Protein AF-W1X258-F1 (afdb_monomer_lite)

InterPro domains:
  IPR006660 Arsenate reductase-like [PS51353] (1-45)
  IPR006660 Arsenate reductase-like [PTHR30041] (1-44)
  IPR036249 Thioredoxin-like superfamily [SSF52833] (1-44)

Sequence (45 aa):
MVTLYGIKNCDTIKKARRWLEANNIDYRFHDYRVDGLDSELLNGF

Radius of gyration: 11.46 Å; chains: 1; bounding box: 22×19×31 Å

pLDDT: mean 75.8, std 12.29, range [48.0, 92.38]

Organism: NCBI:txid408170

Structure (mmCIF, N/CA/C/O backbone):
data_AF-W1X258-F1
#
_entry.id   AF-W1X258-F1
#
loop_
_atom_site.group_PDB
_atom_site.id
_atom_site.type_symbol
_atom_site.label_atom_id
_atom_site.label_alt_id
_atom_site.label_comp_id
_atom_site.label_asym_id
_atom_site.label_entity_id
_atom_site.label_seq_id
_atom_site.pdbx_PDB_ins_code
_atom_site.Cartn_x
_atom_site.Cartn_y
_atom_site.Cartn_z
_atom_site.occupancy
_atom_site.B_iso_or_equiv
_atom_site.auth_seq_id
_atom_site.auth_comp_id
_atom_site.auth_asym_id
_atom_site.auth_atom_id
_atom_site.pdbx_PDB_model_num
ATOM 1 N N . MET A 1 1 ? -9.163 0.737 4.364 1.00 66.25 1 MET A N 1
ATOM 2 C CA . MET A 1 1 ? -8.545 -0.287 3.500 1.00 66.25 1 MET A CA 1
ATOM 3 C C . MET A 1 1 ? -7.259 0.321 2.958 1.00 66.25 1 MET A C 1
ATOM 5 O O . MET A 1 1 ? -7.337 1.241 2.154 1.00 66.25 1 MET A O 1
ATOM 9 N N . VAL A 1 2 ? -6.103 -0.032 3.529 1.00 77.69 2 VAL A N 1
ATOM 10 C CA . VAL A 1 2 ? -4.821 0.625 3.213 1.00 77.69 2 VAL A CA 1
ATOM 11 C C . VAL A 1 2 ? -4.175 -0.102 2.040 1.00 77.69 2 VAL A C 1
ATOM 13 O O . VAL A 1 2 ? -3.888 -1.287 2.154 1.00 77.69 2 VAL A O 1
ATOM 16 N N . THR A 1 3 ? -3.924 0.579 0.925 1.00 80.75 3 THR A N 1
ATOM 17 C CA . THR A 1 3 ? -3.191 -0.019 -0.201 1.00 80.75 3 THR A CA 1
ATOM 18 C C . THR A 1 3 ? -1.753 0.478 -0.177 1.00 80.75 3 THR A C 1
ATOM 20 O O . THR A 1 3 ? -1.486 1.664 -0.364 1.00 80.75 3 THR A O 1
ATOM 23 N N . LEU A 1 4 ? -0.823 -0.430 0.103 1.00 81.69 4 LEU A N 1
ATOM 24 C CA . LEU A 1 4 ? 0.605 -0.165 0.082 1.00 81.69 4 LEU A CA 1
ATOM 25 C C . LEU A 1 4 ? 1.132 -0.455 -1.319 1.00 81.69 4 LEU A C 1
ATOM 27 O O . LEU A 1 4 ? 1.356 -1.608 -1.684 1.00 81.69 4 LEU A O 1
ATOM 31 N N . TYR A 1 5 ? 1.361 0.601 -2.083 1.00 80.38 5 TYR A N 1
ATOM 32 C CA . TYR A 1 5 ? 1.970 0.484 -3.393 1.00 80.38 5 TYR A CA 1
ATOM 33 C C . TYR A 1 5 ? 3.491 0.513 -3.288 1.00 80.38 5 TYR A C 1
ATOM 35 O O . TYR A 1 5 ? 4.064 1.359 -2.596 1.00 80.38 5 TYR A O 1
ATOM 43 N N . GLY A 1 6 ? 4.168 -0.399 -3.972 1.00 77.31 6 GLY A N 1
ATOM 44 C CA . GLY A 1 6 ? 5.617 -0.447 -3.917 1.00 77.31 6 GLY A CA 1
ATOM 45 C C . GLY A 1 6 ? 6.235 -1.494 -4.819 1.00 77.31 6 GLY A C 1
ATOM 46 O O . GLY A 1 6 ? 5.600 -2.055 -5.696 1.00 77.31 6 GLY A O 1
ATOM 47 N N . ILE A 1 7 ? 7.520 -1.745 -4.598 1.00 79.25 7 ILE A N 1
ATOM 48 C CA . ILE A 1 7 ? 8.264 -2.803 -5.279 1.00 79.25 7 ILE A CA 1
ATOM 49 C C . ILE A 1 7 ? 8.838 -3.708 -4.194 1.00 79.25 7 ILE A C 1
ATOM 51 O O . ILE A 1 7 ? 9.439 -3.216 -3.230 1.00 79.25 7 ILE A O 1
ATOM 55 N N . LYS A 1 8 ? 8.704 -5.030 -4.343 1.00 70.06 8 LYS A N 1
ATOM 56 C CA . LYS A 1 8 ? 9.212 -6.038 -3.391 1.00 70.06 8 LYS A CA 1
ATOM 57 C C . LYS A 1 8 ? 10.689 -5.852 -3.022 1.00 70.06 8 LYS A C 1
ATOM 59 O O . LYS A 1 8 ? 11.089 -6.221 -1.917 1.00 70.06 8 LYS A O 1
ATOM 64 N N . ASN A 1 9 ? 11.484 -5.267 -3.920 1.00 72.94 9 ASN A N 1
ATOM 65 C CA . ASN A 1 9 ? 12.914 -5.020 -3.733 1.00 72.94 9 ASN A CA 1
ATOM 66 C C . ASN A 1 9 ? 13.263 -3.662 -3.087 1.00 72.94 9 ASN A C 1
ATOM 68 O O . ASN A 1 9 ? 14.426 -3.282 -3.088 1.00 72.94 9 ASN A O 1
ATOM 72 N N . CYS A 1 10 ? 12.290 -2.920 -2.550 1.00 76.19 10 CYS A N 1
ATOM 73 C CA . CYS A 1 10 ? 12.550 -1.680 -1.818 1.00 76.19 10 CYS A CA 1
ATOM 74 C C . CYS A 1 10 ? 12.551 -1.934 -0.303 1.00 76.19 10 CYS A C 1
ATOM 76 O O . CYS A 1 10 ? 11.563 -2.413 0.265 1.00 76.19 10 CYS A O 1
ATOM 78 N N . ASP A 1 11 ? 13.642 -1.584 0.374 1.00 83.19 11 ASP A N 1
ATOM 79 C CA . ASP A 1 11 ? 13.772 -1.740 1.827 1.00 83.19 11 ASP A CA 1
ATOM 80 C C . ASP A 1 11 ? 12.739 -0.922 2.612 1.00 83.19 11 ASP A C 1
ATOM 82 O O . ASP A 1 11 ? 12.255 -1.366 3.657 1.00 83.19 11 ASP A O 1
ATOM 86 N N . THR A 1 12 ? 12.318 0.227 2.078 1.00 84.69 12 THR A N 1
ATOM 87 C CA . THR A 1 12 ? 11.263 1.068 2.664 1.00 84.69 12 THR A CA 1
ATOM 88 C C . THR A 1 12 ? 9.926 0.330 2.735 1.00 84.69 12 THR A C 1
ATOM 90 O O . THR A 1 12 ? 9.262 0.348 3.768 1.00 84.69 12 THR A O 1
ATOM 93 N N . ILE A 1 13 ? 9.564 -0.405 1.681 1.00 84.81 13 ILE A N 1
ATOM 94 C CA . ILE A 1 13 ? 8.321 -1.186 1.619 1.00 84.81 13 ILE A CA 1
ATOM 95 C C . ILE A 1 13 ? 8.350 -2.360 2.596 1.00 84.81 13 ILE A C 1
ATOM 97 O O . ILE A 1 13 ? 7.341 -2.660 3.233 1.00 84.81 13 ILE A O 1
ATOM 101 N N . LYS A 1 14 ? 9.505 -3.018 2.756 1.00 84.81 14 LYS A N 1
ATOM 102 C CA . LYS A 1 14 ? 9.669 -4.084 3.759 1.00 84.81 14 LYS A CA 1
ATOM 103 C C . LYS A 1 14 ? 9.476 -3.547 5.180 1.00 84.81 14 LYS A C 1
ATOM 105 O O . LYS A 1 14 ? 8.824 -4.205 5.988 1.00 84.81 14 LYS A O 1
ATOM 110 N N . LYS A 1 15 ? 10.006 -2.355 5.479 1.00 88.62 15 LYS A N 1
ATOM 111 C CA . LYS A 1 15 ? 9.802 -1.688 6.776 1.00 88.62 15 LYS A CA 1
ATOM 112 C C . LYS A 1 15 ? 8.340 -1.286 6.985 1.00 88.62 15 LYS A C 1
ATOM 114 O O . LYS A 1 15 ? 7.797 -1.569 8.047 1.00 88.62 15 LYS A O 1
ATOM 119 N N . ALA A 1 16 ? 7.700 -0.702 5.971 1.00 88.00 16 ALA A N 1
ATOM 120 C CA . ALA A 1 16 ? 6.292 -0.312 6.028 1.00 88.00 16 ALA A CA 1
ATOM 121 C C . ALA A 1 16 ? 5.370 -1.516 6.273 1.00 88.00 16 ALA A C 1
ATOM 123 O O . ALA A 1 16 ? 4.530 -1.462 7.166 1.00 88.00 16 ALA A O 1
ATOM 124 N N . ARG A 1 17 ? 5.580 -2.635 5.561 1.00 86.06 17 ARG A N 1
ATOM 125 C CA . ARG A 1 17 ? 4.829 -3.883 5.788 1.00 86.06 17 ARG A CA 1
ATOM 126 C C . ARG A 1 17 ? 4.989 -4.409 7.206 1.00 86.06 17 ARG A C 1
ATOM 128 O O . ARG A 1 17 ? 3.990 -4.663 7.861 1.00 86.06 17 ARG A O 1
ATOM 135 N N . ARG A 1 18 ? 6.226 -4.489 7.708 1.00 89.25 18 ARG A N 1
ATOM 136 C CA . ARG A 1 18 ? 6.484 -4.925 9.090 1.00 89.25 18 ARG A CA 1
ATOM 137 C C . ARG A 1 18 ? 5.782 -4.047 10.118 1.00 89.25 18 ARG A C 1
ATOM 139 O O . ARG A 1 18 ? 5.277 -4.566 11.103 1.00 89.25 18 ARG A O 1
ATOM 146 N N . TRP A 1 19 ? 5.754 -2.734 9.899 1.00 90.62 19 TRP A N 1
ATOM 147 C CA . TRP A 1 19 ? 5.043 -1.817 10.785 1.00 90.62 19 TRP A CA 1
ATOM 148 C C . TRP A 1 19 ? 3.527 -2.034 10.718 1.00 90.62 19 TRP A C 1
ATOM 150 O O . TRP A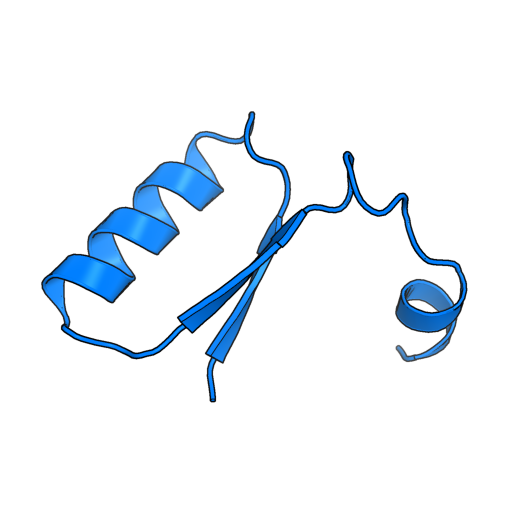 1 19 ? 2.887 -2.120 11.760 1.00 90.62 19 TRP A O 1
ATOM 160 N N . LEU A 1 20 ? 2.959 -2.191 9.520 1.00 88.94 20 LEU A N 1
ATOM 161 C CA . LEU A 1 20 ? 1.529 -2.459 9.339 1.00 88.94 20 LEU A CA 1
ATOM 162 C C . LEU A 1 20 ? 1.112 -3.790 9.985 1.00 88.94 20 LEU A C 1
ATOM 164 O O . LEU A 1 20 ? 0.132 -3.818 10.724 1.00 88.94 20 LEU A O 1
ATOM 168 N N . GLU A 1 21 ? 1.897 -4.855 9.798 1.00 88.12 21 GLU A N 1
ATOM 169 C CA . GLU A 1 21 ? 1.679 -6.149 10.460 1.00 88.12 21 GLU A CA 1
ATOM 170 C C . GLU A 1 21 ? 1.789 -6.03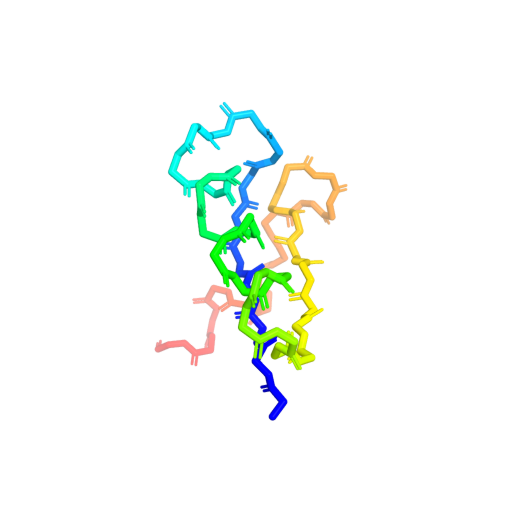8 11.986 1.00 88.12 21 GLU A C 1
ATOM 172 O O . GLU A 1 21 ? 0.932 -6.548 12.706 1.00 88.12 21 GLU A O 1
ATOM 177 N N . ALA A 1 22 ? 2.799 -5.321 12.495 1.00 92.38 22 ALA A N 1
ATOM 178 C CA . ALA A 1 22 ? 2.977 -5.109 13.933 1.00 92.38 22 ALA A CA 1
ATOM 179 C C . ALA A 1 22 ? 1.814 -4.331 14.567 1.00 92.38 22 ALA A C 1
ATOM 181 O O . ALA A 1 22 ? 1.476 -4.566 15.724 1.00 92.38 22 ALA A O 1
ATOM 182 N N . ASN A 1 23 ? 1.183 -3.434 13.808 1.00 91.69 23 ASN A N 1
ATOM 183 C CA . ASN A 1 23 ? 0.008 -2.686 14.246 1.00 91.69 23 ASN A CA 1
ATOM 184 C C . ASN A 1 23 ? -1.315 -3.413 13.940 1.00 91.69 23 ASN A C 1
ATOM 186 O O . ASN A 1 23 ? -2.375 -2.851 14.199 1.00 91.69 23 ASN A O 1
ATOM 190 N N . ASN A 1 24 ? -1.272 -4.643 13.403 1.00 88.12 24 ASN A N 1
ATOM 191 C CA . ASN A 1 24 ? -2.458 -5.399 12.978 1.00 88.12 24 ASN A CA 1
ATOM 192 C C . ASN A 1 24 ? -3.362 -4.607 12.010 1.00 88.12 24 ASN A C 1
ATOM 194 O O . ASN A 1 24 ? -4.586 -4.731 12.014 1.00 88.12 24 ASN A O 1
ATOM 198 N N . ILE A 1 25 ? -2.755 -3.758 11.180 1.00 88.19 25 ILE A N 1
ATOM 199 C CA . ILE A 1 25 ? -3.478 -2.955 10.198 1.00 88.19 25 ILE A CA 1
ATOM 200 C C . ILE A 1 25 ? -3.633 -3.791 8.938 1.00 88.19 25 ILE A C 1
ATOM 202 O O . ILE A 1 25 ? -2.643 -4.191 8.332 1.00 88.19 25 ILE A O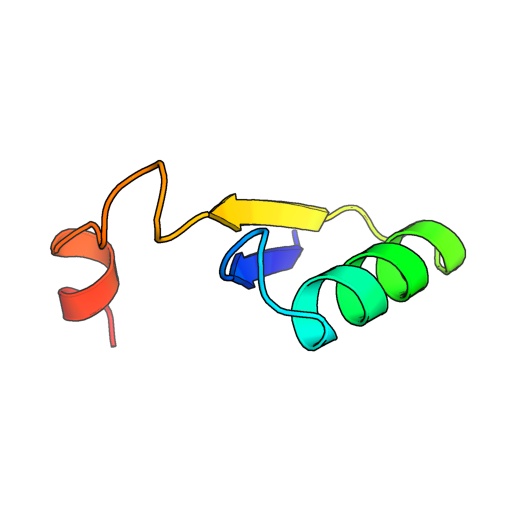 1
ATOM 206 N N . ASP A 1 26 ? -4.875 -4.008 8.521 1.00 87.94 26 ASP A N 1
ATOM 207 C CA . ASP A 1 26 ? -5.174 -4.665 7.255 1.00 87.94 26 ASP A CA 1
ATOM 208 C C . ASP A 1 26 ? -4.682 -3.802 6.081 1.00 87.94 26 ASP A C 1
ATOM 210 O O . ASP A 1 26 ? -5.099 -2.645 5.904 1.00 87.94 26 ASP A O 1
ATOM 214 N N . TYR A 1 27 ? -3.748 -4.352 5.303 1.00 85.00 27 TYR A N 1
ATOM 215 C CA . TYR A 1 27 ? -3.155 -3.674 4.161 1.00 85.00 27 TYR A CA 1
ATOM 216 C C . TYR A 1 27 ? -3.073 -4.581 2.938 1.00 85.00 27 TYR A C 1
ATOM 218 O O . TYR A 1 27 ? -2.822 -5.783 3.020 1.00 85.00 27 TYR A O 1
ATOM 226 N N . ARG A 1 28 ? -3.215 -3.965 1.768 1.00 83.88 28 ARG A N 1
ATOM 227 C CA . ARG A 1 28 ? -3.114 -4.619 0.469 1.00 83.88 28 ARG A CA 1
ATOM 228 C C . ARG A 1 28 ? -1.825 -4.177 -0.202 1.00 83.88 28 ARG A C 1
ATOM 230 O O . ARG A 1 28 ? -1.653 -2.995 -0.475 1.00 83.88 28 ARG A O 1
ATOM 237 N N . PHE A 1 29 ? -0.896 -5.100 -0.424 1.00 82.38 29 PHE A N 1
ATOM 238 C CA . PHE A 1 29 ? 0.360 -4.786 -1.102 1.00 82.38 29 PHE A CA 1
ATOM 239 C C . PHE A 1 29 ? 0.187 -4.877 -2.620 1.00 82.38 29 PHE A C 1
ATOM 241 O O . PHE A 1 29 ? -0.248 -5.914 -3.117 1.00 82.38 29 PHE A O 1
ATOM 248 N N . HIS A 1 30 ? 0.536 -3.809 -3.333 1.00 76.06 30 HIS A N 1
ATOM 249 C CA . HIS A 1 30 ? 0.478 -3.740 -4.790 1.00 76.06 30 HIS A CA 1
ATOM 250 C C . HIS A 1 30 ? 1.896 -3.561 -5.346 1.00 76.06 30 HIS A C 1
ATOM 252 O O . HIS A 1 30 ? 2.593 -2.616 -4.964 1.00 76.06 30 HIS A O 1
ATOM 258 N N . ASP A 1 31 ? 2.340 -4.501 -6.187 1.00 78.19 31 ASP A N 1
ATOM 259 C CA . ASP A 1 31 ? 3.720 -4.563 -6.676 1.00 78.19 31 ASP A CA 1
ATOM 260 C C . ASP A 1 31 ? 3.848 -4.028 -8.107 1.00 78.19 31 ASP A C 1
ATOM 262 O O . ASP A 1 31 ? 3.496 -4.712 -9.064 1.00 78.19 31 ASP A O 1
ATOM 266 N N . TYR A 1 32 ? 4.439 -2.842 -8.261 1.00 70.88 32 TYR A N 1
ATOM 267 C CA . TYR A 1 32 ? 4.594 -2.176 -9.564 1.0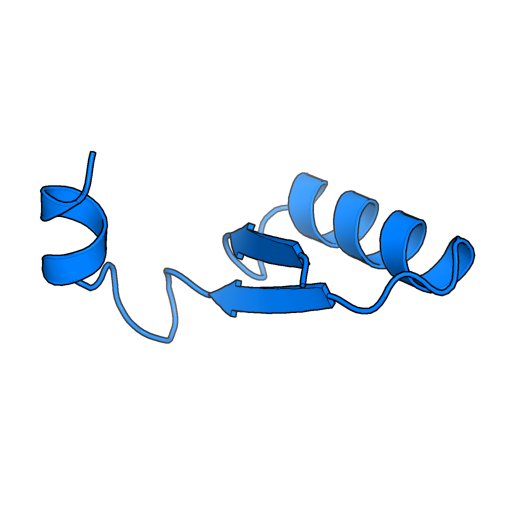0 70.88 32 TYR A CA 1
ATOM 268 C C . TYR A 1 32 ? 5.448 -2.948 -10.577 1.00 70.88 32 TYR A C 1
ATOM 270 O O . TYR A 1 32 ? 5.427 -2.649 -11.769 1.00 70.88 32 TYR A O 1
ATOM 278 N N . ARG A 1 33 ? 6.286 -3.883 -10.118 1.00 65.69 33 ARG A N 1
ATOM 279 C CA . ARG A 1 33 ? 7.257 -4.566 -10.980 1.00 65.69 33 ARG A CA 1
ATOM 280 C C . ARG A 1 33 ? 6.732 -5.905 -11.490 1.00 65.69 33 ARG A C 1
ATOM 282 O O . ARG A 1 33 ? 7.234 -6.385 -12.502 1.00 65.69 33 ARG A O 1
ATOM 289 N N . VAL A 1 34 ? 5.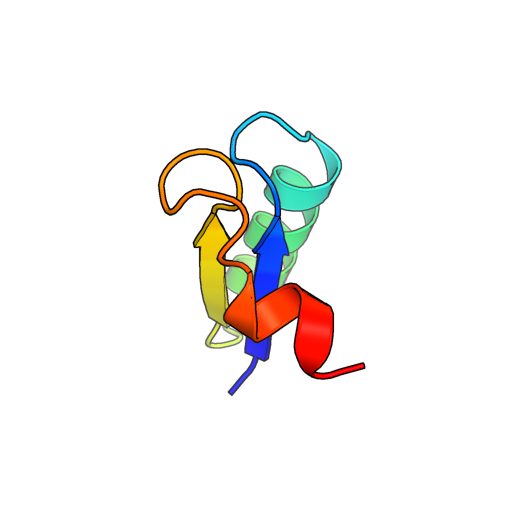772 -6.500 -10.782 1.00 63.28 34 VAL A N 1
ATOM 290 C CA . VAL A 1 34 ? 5.149 -7.784 -11.141 1.00 63.28 34 VAL A CA 1
ATOM 291 C C . VAL A 1 34 ? 3.834 -7.573 -11.884 1.00 63.28 34 VAL A C 1
ATOM 293 O O .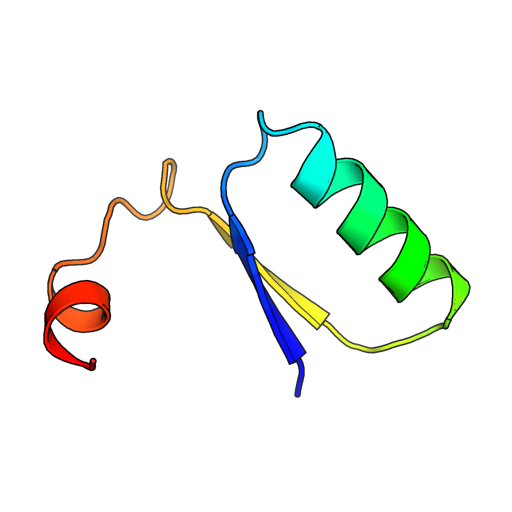 VAL A 1 34 ? 3.636 -8.226 -12.902 1.00 63.28 34 VAL A O 1
ATOM 296 N N . ASP A 1 35 ? 2.991 -6.638 -11.433 1.00 60.44 35 ASP A N 1
ATOM 297 C CA . ASP A 1 35 ? 1.752 -6.272 -12.144 1.00 60.44 35 ASP A CA 1
ATOM 298 C C . ASP A 1 35 ? 2.036 -5.409 -13.390 1.00 60.44 35 ASP A C 1
ATOM 300 O O . ASP A 1 35 ? 1.197 -5.277 -14.272 1.00 60.44 35 ASP A O 1
ATOM 304 N N . GLY A 1 36 ? 3.253 -4.861 -13.497 1.00 54.94 36 GLY A N 1
ATOM 305 C CA . GLY A 1 36 ? 3.565 -3.780 -14.425 1.00 54.94 36 GLY A CA 1
ATOM 306 C C . GLY A 1 36 ? 3.109 -2.440 -13.846 1.00 54.94 36 GLY A C 1
ATOM 307 O O . GLY A 1 36 ? 2.239 -2.379 -12.980 1.00 54.94 36 GLY A O 1
ATOM 308 N N . LEU A 1 37 ? 3.727 -1.338 -14.279 1.00 57.00 37 LEU A N 1
ATOM 309 C CA . LEU A 1 37 ? 3.145 -0.016 -14.051 1.00 57.00 37 LEU A CA 1
ATOM 310 C C . LEU A 1 37 ? 1.864 0.034 -14.873 1.00 57.00 37 LEU A C 1
ATOM 312 O O . LEU A 1 37 ? 1.901 0.366 -16.060 1.00 57.00 37 LEU A O 1
ATOM 316 N N . ASP A 1 38 ? 0.760 -0.373 -14.256 1.00 59.16 38 ASP A N 1
ATOM 317 C CA . ASP A 1 38 ? -0.529 -0.319 -14.904 1.00 59.16 38 ASP A CA 1
ATOM 318 C C . ASP A 1 38 ? -0.785 1.142 -15.279 1.00 59.16 38 ASP A C 1
ATOM 320 O O . ASP A 1 38 ? -0.768 2.053 -14.441 1.00 59.16 38 ASP A O 1
ATOM 324 N N . SER A 1 39 ? -0.890 1.383 -16.581 1.00 56.19 39 SER A N 1
ATOM 325 C CA . SER A 1 39 ? -0.988 2.734 -17.129 1.00 56.19 39 SER A CA 1
ATOM 326 C C . SER A 1 39 ? -2.297 3.405 -16.698 1.00 56.19 39 SER A C 1
ATOM 328 O O . SER A 1 39 ? -2.413 4.630 -16.780 1.00 56.19 39 SER A O 1
ATOM 330 N N . GLU A 1 40 ? -3.259 2.625 -16.194 1.00 58.78 40 GLU A N 1
ATOM 331 C CA . GLU A 1 40 ? -4.490 3.116 -15.584 1.00 58.78 40 GLU A CA 1
ATOM 332 C C . GLU A 1 40 ? -4.239 3.724 -14.197 1.00 58.78 40 GLU A C 1
ATOM 334 O O . GLU A 1 40 ? -4.857 4.733 -13.860 1.00 58.78 40 GLU A O 1
ATOM 339 N N . LEU A 1 41 ? -3.279 3.207 -13.414 1.00 63.38 41 LEU A N 1
ATOM 340 C CA . LEU A 1 41 ? -2.934 3.786 -12.107 1.00 63.38 41 LEU A CA 1
ATOM 341 C C . LEU A 1 41 ? -2.197 5.128 -12.255 1.00 63.38 41 LEU A C 1
ATOM 343 O O . LEU A 1 41 ? -2.348 6.022 -11.423 1.00 63.38 41 LEU A O 1
ATOM 347 N N . LEU A 1 42 ? -1.405 5.274 -13.323 1.00 61.84 42 LEU A N 1
ATOM 348 C CA . LEU A 1 42 ? -0.646 6.496 -13.604 1.00 61.84 42 LEU A CA 1
ATOM 349 C C . LEU A 1 42 ? -1.525 7.640 -14.139 1.00 61.84 42 LEU A C 1
ATOM 351 O O . LEU A 1 42 ? -1.176 8.801 -13.956 1.00 61.84 42 LEU A O 1
ATOM 355 N N . ASN A 1 43 ? -2.656 7.320 -14.776 1.00 59.75 43 ASN A N 1
ATOM 356 C CA . ASN A 1 43 ? -3.628 8.300 -15.280 1.00 59.75 43 ASN A CA 1
ATOM 357 C C . ASN A 1 43 ? -4.644 8.769 -14.220 1.00 59.75 43 ASN A C 1
ATOM 359 O O . ASN A 1 43 ? -5.492 9.604 -14.522 1.00 59.75 43 ASN A O 1
ATOM 363 N N . GLY A 1 44 ? -4.599 8.214 -13.003 1.00 58.22 44 GLY A N 1
ATOM 364 C CA . GLY A 1 44 ? -5.557 8.505 -11.931 1.00 58.22 44 GLY A CA 1
ATOM 365 C C . GLY A 1 44 ? -5.147 9.605 -10.944 1.00 58.22 44 GLY A C 1
ATOM 366 O O . GLY A 1 44 ? -5.879 9.817 -9.976 1.00 58.22 44 GLY A O 1
ATOM 367 N N . PHE A 1 45 ? -3.998 10.262 -11.148 1.00 48.00 45 PHE A N 1
ATOM 368 C CA . PHE A 1 45 ? -3.514 11.389 -10.337 1.00 48.00 45 PHE A CA 1
ATOM 369 C C . PHE A 1 45 ? -3.684 12.729 -11.052 1.00 48.00 45 PHE A C 1
ATOM 371 O O . PHE A 1 45 ? -3.319 12.810 -12.245 1.00 48.00 45 PHE A O 1
#

Secondary structure (DSSP, 8-state):
-EEEEE-TT-HHHHHHHHHHHHTT--EEEEETTTS---HHHHTT-

Foldseek 3Di:
DAEAEDAPPDPVSVVVVVVCVVVVHDYHYHHCVVVPVPVVVVVPD